Protein AF-A0A6G3X8A0-F1 (afdb_monomer_lite)

pLDDT: mean 92.93, std 5.61, range [65.38, 98.5]

Foldseek 3Di:
DDVVCLVVLVVVCCCCVDPPCNDDDNVPPRDDLDPRPVCPVAFDDPLQWACLDPQEIEGECEPGGHPVSVVSSVVRCVVVVVHDKYKYWDFDHDPCPHHPNSAWDDPDNPDIHGHPPRPDTDIDMD

Organism: NCBI:txid2706086

Sequence (126 aa):
RWPARQRETVHFEAIYRHHPLFTGPEAGAFHHWSEGQDDYPSTIEGGDVLVIGQGAVLIGMSERTTPQAVEMLARGLFDAGSARTIVALDMPKARAFMHLDTVMTMIDGDTFTQYAGLGMLRSYTI

Radius of gyration: 15.44 Å; chains: 1; bounding box: 36×28×46 Å

Secondary structure (DSSP, 8-state):
--HHHHHHHHHHHHHHHH-TTTSSTTS-SPPP---GGGGTT----GGGEEEEETTEEEEEE-SSS-HHHHHHHHHHHHHTTS-SEEEEEE--SSGGGSSSTTTEEEEETTEEEE-TT-----EEE-

Structure (mmCIF, N/CA/C/O backbone):
data_AF-A0A6G3X8A0-F1
#
_entry.id   AF-A0A6G3X8A0-F1
#
loop_
_atom_site.group_PDB
_atom_site.id
_atom_site.type_symbol
_atom_site.label_atom_id
_atom_site.label_alt_id
_atom_site.label_comp_id
_atom_site.label_asym_id
_atom_site.label_entity_id
_atom_site.label_seq_id
_atom_site.pdbx_PDB_ins_code
_atom_site.Cartn_x
_atom_site.Cartn_y
_atom_site.Cartn_z
_atom_site.occupancy
_atom_site.B_iso_or_equiv
_atom_site.auth_seq_id
_atom_site.auth_comp_id
_atom_site.auth_asym_id
_atom_site.auth_atom_id
_atom_site.pdbx_PDB_model_num
ATOM 1 N N . ARG A 1 1 ? 13.682 -2.698 -0.370 1.00 65.38 1 ARG A N 1
ATOM 2 C CA . ARG A 1 1 ? 14.634 -2.897 -1.498 1.00 65.38 1 ARG A CA 1
ATOM 3 C C . ARG A 1 1 ? 15.332 -1.611 -1.965 1.00 65.38 1 ARG A C 1
ATOM 5 O O . ARG A 1 1 ? 16.392 -1.726 -2.560 1.00 65.38 1 ARG A O 1
ATOM 12 N N . TRP A 1 2 ? 14.810 -0.409 -1.683 1.00 80.75 2 TRP A N 1
ATOM 13 C CA . TRP A 1 2 ? 15.390 0.860 -2.154 1.00 80.75 2 TRP A CA 1
ATOM 14 C C . TRP A 1 2 ? 15.840 1.735 -0.975 1.00 80.75 2 TRP A C 1
ATOM 16 O O . TRP A 1 2 ? 14.994 2.404 -0.381 1.00 80.75 2 TRP A O 1
ATOM 26 N N . PRO A 1 3 ? 17.143 1.752 -0.628 1.00 82.56 3 PRO A N 1
ATOM 27 C CA . PRO A 1 3 ? 17.630 2.413 0.588 1.00 82.56 3 PRO A CA 1
ATOM 28 C C . PRO A 1 3 ? 17.277 3.900 0.689 1.00 82.56 3 PRO A C 1
ATOM 30 O O . PRO A 1 3 ? 17.046 4.407 1.782 1.00 82.56 3 PRO A O 1
ATOM 33 N N . ALA A 1 4 ? 17.182 4.595 -0.449 1.00 87.00 4 ALA A N 1
ATOM 34 C CA . ALA A 1 4 ? 16.826 6.011 -0.480 1.00 87.00 4 ALA A CA 1
ATOM 35 C C . ALA A 1 4 ? 15.423 6.289 0.092 1.00 87.00 4 ALA A C 1
ATOM 37 O O . ALA A 1 4 ? 15.249 7.272 0.805 1.00 87.00 4 ALA A O 1
ATOM 38 N N . ARG A 1 5 ? 14.449 5.404 -0.172 1.00 87.38 5 ARG A N 1
ATOM 39 C CA . ARG A 1 5 ? 13.047 5.582 0.246 1.00 87.38 5 ARG A CA 1
ATOM 40 C C . ARG A 1 5 ? 12.741 5.029 1.633 1.00 87.38 5 ARG A C 1
ATOM 42 O O . ARG A 1 5 ? 11.774 5.445 2.250 1.00 87.38 5 ARG A O 1
ATOM 49 N N . GLN A 1 6 ? 13.571 4.124 2.157 1.00 84.25 6 GLN A N 1
ATOM 50 C CA . GLN A 1 6 ? 13.361 3.533 3.491 1.00 84.25 6 GLN A CA 1
ATOM 51 C C . GLN A 1 6 ? 13.292 4.591 4.602 1.00 84.25 6 GLN A C 1
ATOM 53 O O . GLN A 1 6 ? 12.596 4.410 5.593 1.00 84.25 6 GLN A O 1
ATOM 58 N N . ARG A 1 7 ? 13.965 5.732 4.412 1.00 88.88 7 ARG A N 1
ATOM 59 C CA . ARG A 1 7 ? 13.936 6.852 5.361 1.00 88.88 7 ARG A CA 1
ATOM 60 C C . ARG A 1 7 ? 12.593 7.586 5.395 1.00 88.88 7 ARG A C 1
ATOM 62 O O . ARG A 1 7 ? 12.289 8.197 6.411 1.00 88.88 7 ARG A O 1
ATOM 69 N N . GLU A 1 8 ? 11.785 7.504 4.334 1.00 91.75 8 GLU A N 1
ATOM 70 C CA . GLU A 1 8 ? 10.430 8.078 4.310 1.00 91.75 8 GLU A CA 1
ATOM 71 C C . GLU A 1 8 ? 9.558 7.423 5.394 1.00 91.75 8 GLU A C 1
ATOM 73 O O . GLU A 1 8 ? 8.870 8.119 6.137 1.00 91.75 8 GLU A O 1
ATOM 78 N N . THR A 1 9 ? 9.657 6.097 5.557 1.00 90.88 9 THR A N 1
ATOM 79 C CA . THR A 1 9 ? 8.912 5.335 6.572 1.00 90.88 9 THR A CA 1
ATOM 80 C C . THR A 1 9 ? 9.202 5.814 7.992 1.00 90.88 9 THR A C 1
ATOM 82 O O . THR A 1 9 ? 8.275 5.924 8.784 1.00 90.88 9 THR A O 1
ATOM 85 N N . VAL A 1 10 ? 10.447 6.192 8.301 1.00 91.00 10 VAL A N 1
ATOM 86 C CA . VAL A 1 10 ? 10.824 6.710 9.632 1.00 91.00 10 VAL A CA 1
ATOM 87 C C . VAL A 1 10 ? 10.048 7.986 9.976 1.00 91.00 10 VAL A C 1
ATOM 89 O O . VAL A 1 10 ? 9.656 8.192 11.123 1.00 91.00 10 VAL A O 1
ATOM 92 N N . HIS A 1 11 ? 9.783 8.844 8.985 1.00 92.75 11 HIS A N 1
ATOM 93 C CA . HIS A 1 11 ? 8.968 10.041 9.195 1.00 92.75 11 HIS A CA 1
ATOM 94 C C . HIS A 1 11 ? 7.505 9.688 9.485 1.00 92.75 11 HIS A C 1
ATOM 96 O O . HIS A 1 11 ? 6.915 10.258 10.402 1.00 92.75 11 HIS A O 1
ATOM 102 N N . PHE A 1 12 ? 6.934 8.727 8.754 1.00 91.56 12 PHE A N 1
ATOM 103 C CA . PHE A 1 12 ? 5.569 8.258 9.004 1.00 91.56 12 PHE A CA 1
ATOM 104 C C . PHE A 1 12 ? 5.432 7.564 10.362 1.00 91.56 12 PHE A C 1
ATOM 106 O O . PHE A 1 12 ? 4.484 7.849 11.086 1.00 91.56 12 PHE A O 1
ATOM 113 N N . GLU A 1 13 ? 6.397 6.730 10.754 1.00 91.88 13 GLU A N 1
ATOM 114 C CA . GLU A 1 13 ? 6.433 6.106 12.081 1.00 91.88 13 GLU A CA 1
ATOM 115 C C . GLU A 1 13 ? 6.429 7.159 13.191 1.00 91.88 13 GLU A C 1
ATOM 117 O O . GLU A 1 13 ? 5.640 7.053 14.126 1.00 91.88 13 GLU A O 1
ATOM 122 N N . ALA A 1 14 ? 7.257 8.202 13.077 1.00 93.19 14 ALA A N 1
ATOM 123 C CA . ALA A 1 14 ? 7.292 9.275 14.066 1.00 93.19 14 ALA A CA 1
ATOM 124 C C . ALA A 1 14 ? 5.940 10.000 14.178 1.00 93.19 14 ALA A C 1
ATOM 126 O O . ALA A 1 14 ? 5.478 10.277 15.285 1.00 93.19 14 ALA A O 1
ATOM 127 N N . ILE A 1 15 ? 5.286 10.278 13.045 1.00 93.19 15 ILE A N 1
ATOM 128 C CA . ILE A 1 15 ? 3.968 10.922 13.019 1.00 93.19 15 ILE A CA 1
ATOM 129 C C . ILE A 1 15 ? 2.918 10.012 13.661 1.00 93.19 15 ILE A C 1
ATOM 131 O O . ILE A 1 15 ? 2.242 10.432 14.599 1.00 93.19 15 ILE A O 1
ATOM 135 N N . TYR A 1 16 ? 2.790 8.769 13.197 1.00 92.12 16 TYR A N 1
ATOM 136 C CA . TYR A 1 16 ? 1.738 7.869 13.663 1.00 92.12 16 TYR A CA 1
ATOM 137 C C . TYR A 1 16 ? 1.936 7.410 15.113 1.00 92.12 16 TYR A C 1
ATOM 139 O O . TYR A 1 16 ? 0.955 7.144 15.795 1.00 92.12 16 TYR A O 1
ATOM 147 N N . ARG A 1 17 ? 3.178 7.351 15.617 1.00 90.56 17 ARG A N 1
ATOM 148 C CA . ARG A 1 17 ? 3.473 6.937 17.002 1.00 90.56 17 ARG A CA 1
ATOM 149 C C . ARG A 1 17 ? 3.391 8.060 18.033 1.00 90.56 17 ARG A C 1
ATOM 151 O O . ARG A 1 17 ? 3.340 7.758 19.224 1.00 90.56 17 ARG A O 1
ATOM 158 N N . HIS A 1 18 ? 3.423 9.330 17.624 1.00 91.75 18 HIS A N 1
ATOM 159 C CA . HIS A 1 18 ? 3.552 10.439 18.581 1.00 91.75 18 HIS A CA 1
ATOM 160 C C . HIS A 1 18 ? 2.594 11.607 18.361 1.00 91.75 18 HIS A C 1
ATOM 162 O O . HIS A 1 18 ? 2.404 12.406 19.277 1.00 91.75 18 HIS A O 1
ATOM 168 N N . HIS A 1 19 ? 2.002 11.760 17.176 1.00 93.88 19 HIS A N 1
ATOM 169 C CA . HIS A 1 19 ? 1.121 12.892 16.927 1.00 93.88 19 HIS A CA 1
ATOM 170 C C . HIS A 1 19 ? -0.275 12.646 17.542 1.00 93.88 19 HIS A C 1
ATOM 172 O O . HIS A 1 19 ? -0.846 11.574 17.325 1.00 93.88 19 HIS A O 1
ATOM 178 N N . PRO A 1 20 ? -0.886 13.620 18.250 1.00 91.81 20 PRO A N 1
ATOM 179 C CA . PRO A 1 20 ? -2.186 13.435 18.916 1.00 91.81 20 PRO A CA 1
ATOM 180 C C . PRO A 1 20 ? -3.358 13.079 17.989 1.00 91.81 20 PRO A C 1
ATOM 182 O O . PRO A 1 20 ? -4.334 12.486 18.421 1.00 91.81 20 PRO A O 1
ATOM 185 N N . LEU A 1 21 ? -3.259 13.398 16.694 1.00 91.88 21 LEU A N 1
ATOM 186 C CA . LEU A 1 21 ? -4.260 12.961 15.702 1.00 91.88 21 LEU A CA 1
ATOM 187 C C . LEU A 1 21 ? -4.315 11.438 15.520 1.00 91.88 21 LEU A C 1
ATOM 189 O O . LEU A 1 21 ? -5.332 10.924 15.073 1.00 91.88 21 LEU A O 1
ATOM 193 N N . PHE A 1 22 ? -3.225 10.734 15.827 1.00 92.56 22 PHE A N 1
ATOM 194 C CA . PHE A 1 22 ? -3.105 9.282 15.659 1.00 92.56 22 PHE A CA 1
ATOM 195 C C . PHE A 1 22 ? -2.928 8.558 16.994 1.00 92.56 22 PHE A C 1
ATOM 197 O O . PHE A 1 22 ? -2.993 7.335 17.050 1.00 92.56 22 PHE A O 1
ATOM 204 N N . THR A 1 23 ? -2.715 9.308 18.078 1.00 88.81 23 THR A N 1
ATOM 205 C CA . THR A 1 23 ? -2.431 8.765 19.404 1.00 88.81 23 THR A CA 1
ATOM 206 C C . THR A 1 23 ? -3.321 9.395 20.465 1.00 88.81 23 THR A C 1
ATOM 208 O O . THR A 1 23 ? -3.529 10.604 20.498 1.00 88.81 23 THR A O 1
ATOM 211 N N . GLY A 1 24 ? -3.813 8.566 21.383 1.00 83.00 24 GLY A N 1
ATOM 212 C CA . GLY A 1 24 ? -4.610 9.017 22.517 1.00 83.00 24 GLY A CA 1
ATOM 213 C C . GLY A 1 24 ? -6.125 8.968 22.285 1.00 83.00 24 GLY A C 1
ATOM 214 O O . GLY A 1 24 ? -6.589 8.454 21.269 1.00 83.00 24 GLY A O 1
ATOM 215 N N . PRO A 1 25 ? -6.913 9.467 23.253 1.00 82.88 25 PRO A N 1
ATOM 216 C CA . PRO A 1 25 ? -8.360 9.247 23.298 1.00 82.88 25 PRO A CA 1
ATOM 217 C C . PRO A 1 25 ? -9.134 9.830 22.109 1.00 82.88 25 PRO A C 1
ATOM 219 O O . PR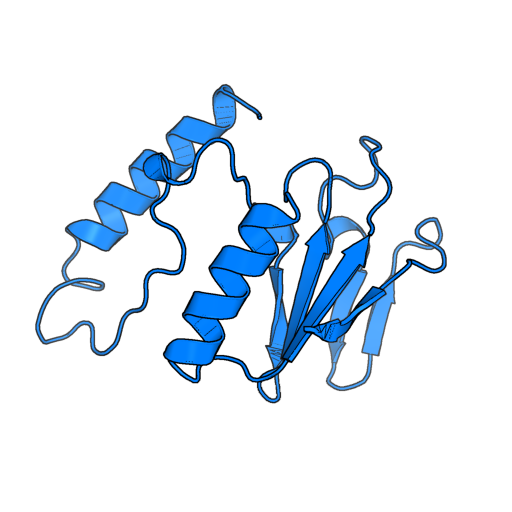O A 1 25 ? -10.194 9.318 21.763 1.00 82.88 25 PRO A O 1
ATOM 222 N N . GLU A 1 26 ? -8.613 10.892 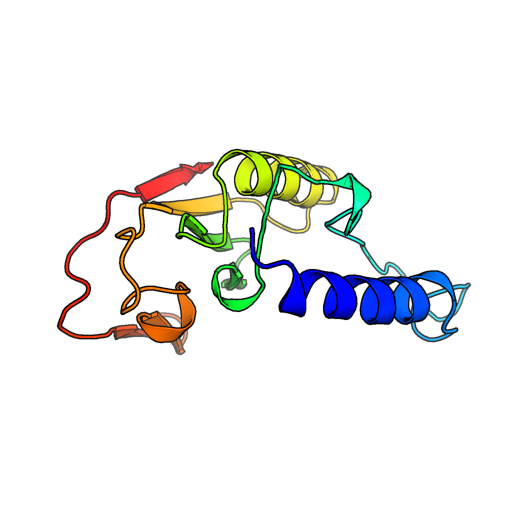21.489 1.00 83.12 26 GLU A N 1
ATOM 223 C CA . GLU A 1 26 ? -9.278 11.598 20.385 1.00 83.12 26 GLU A CA 1
ATOM 224 C C . GLU A 1 26 ? -8.996 10.985 19.005 1.00 83.12 26 GLU A C 1
ATOM 226 O O . GLU A 1 26 ? -9.739 11.245 18.062 1.00 83.12 26 GLU A O 1
ATOM 231 N N . ALA A 1 27 ? -7.971 10.135 18.880 1.00 82.94 27 ALA A N 1
ATOM 232 C CA . ALA A 1 27 ? -7.591 9.508 17.612 1.00 82.94 27 ALA A CA 1
ATOM 233 C C . ALA A 1 27 ? -8.563 8.401 17.154 1.00 82.94 27 ALA A C 1
ATOM 235 O O . ALA A 1 27 ? -8.496 7.938 16.015 1.00 82.94 27 ALA A O 1
ATOM 236 N N . GLY A 1 28 ? -9.473 7.965 18.032 1.00 84.75 28 GLY A N 1
ATOM 237 C CA . GLY A 1 28 ? -10.356 6.831 17.768 1.00 84.75 28 GLY A CA 1
ATOM 238 C C . GLY A 1 28 ? -9.583 5.527 17.523 1.00 84.75 28 GLY A C 1
ATOM 239 O O . GLY A 1 28 ? -8.468 5.341 18.010 1.00 84.75 28 GLY A O 1
ATOM 240 N N . ALA A 1 29 ? -10.191 4.602 16.776 1.00 83.44 29 ALA A N 1
ATOM 241 C CA . ALA A 1 29 ? -9.540 3.363 16.356 1.00 83.44 29 ALA A CA 1
ATOM 242 C C . ALA A 1 29 ? -8.648 3.625 15.131 1.00 83.44 29 ALA A C 1
ATOM 244 O O . ALA A 1 29 ? -9.074 3.454 13.988 1.00 83.44 29 ALA A O 1
ATOM 245 N N . PHE A 1 30 ? -7.415 4.073 15.370 1.00 88.69 30 PHE A N 1
ATOM 246 C CA . PHE A 1 30 ? -6.403 4.176 14.324 1.00 88.69 30 PHE A CA 1
ATOM 247 C C . PHE A 1 30 ? -5.590 2.878 14.251 1.00 88.69 30 PHE A C 1
ATOM 249 O O . PHE A 1 30 ? -4.922 2.491 15.209 1.00 88.69 30 PHE A O 1
ATOM 256 N N . HIS A 1 31 ? -5.667 2.185 13.114 1.00 89.44 31 HIS A N 1
ATOM 257 C CA . HIS A 1 31 ? -4.957 0.928 12.897 1.00 89.44 31 HIS A CA 1
ATOM 258 C C . HIS A 1 31 ? -3.643 1.147 12.153 1.00 89.44 31 HIS A C 1
ATOM 260 O O . HIS A 1 31 ? -3.585 1.858 11.149 1.00 89.44 31 HIS A O 1
ATOM 266 N N . HIS A 1 32 ? -2.609 0.452 12.615 1.00 90.56 32 HIS A N 1
ATOM 267 C CA . HIS A 1 32 ? -1.327 0.348 11.938 1.00 90.56 32 HIS A CA 1
ATOM 268 C C . HIS A 1 32 ? -1.267 -1.015 11.252 1.00 90.56 32 HIS A C 1
ATOM 270 O O . HIS A 1 32 ? -1.486 -2.041 11.889 1.00 90.56 32 HIS A O 1
ATOM 276 N N . TRP A 1 33 ? -0.998 -1.020 9.947 1.00 91.88 33 TRP A N 1
ATOM 277 C CA . TRP A 1 33 ? -0.984 -2.242 9.132 1.00 91.88 33 TRP A CA 1
ATOM 278 C C . TRP A 1 33 ? 0.422 -2.697 8.727 1.00 91.88 33 TRP A C 1
ATOM 280 O O . TRP A 1 33 ? 0.573 -3.634 7.948 1.00 91.88 33 TRP A O 1
ATOM 290 N N . SER A 1 34 ? 1.442 -1.996 9.214 1.00 88.19 34 SER A N 1
ATOM 291 C CA . SER A 1 34 ? 2.851 -2.307 9.011 1.00 88.19 34 SER A CA 1
ATOM 292 C C . SER A 1 34 ? 3.631 -1.830 10.229 1.00 88.19 34 SER A C 1
ATOM 294 O O . SER A 1 34 ? 3.367 -0.741 10.746 1.00 88.19 34 SER A O 1
ATOM 296 N N . GLU A 1 35 ? 4.617 -2.623 10.634 1.00 87.62 35 GLU A N 1
ATOM 297 C CA . GLU A 1 35 ? 5.599 -2.275 11.665 1.00 87.62 35 GLU A CA 1
ATOM 298 C C . GLU A 1 35 ? 6.779 -1.479 11.076 1.00 87.62 35 GLU A C 1
ATOM 300 O O . GLU A 1 35 ? 7.805 -1.259 11.721 1.00 87.62 35 GLU A O 1
ATOM 305 N N . GLY A 1 36 ? 6.635 -1.015 9.830 1.00 86.69 36 GLY A N 1
ATOM 306 C CA . GLY A 1 36 ? 7.566 -0.120 9.169 1.00 86.69 36 GLY A CA 1
ATOM 307 C C . GLY A 1 36 ? 8.913 -0.783 8.902 1.00 86.69 36 GLY A C 1
ATOM 308 O O . GLY A 1 36 ? 8.992 -1.722 8.109 1.00 86.69 36 GLY A O 1
ATOM 309 N N . GLN A 1 37 ? 9.998 -0.272 9.490 1.00 85.94 37 GLN A N 1
ATOM 310 C CA . GLN A 1 37 ? 11.330 -0.860 9.274 1.00 85.94 37 GLN A CA 1
ATOM 311 C C . GLN A 1 37 ? 11.465 -2.288 9.822 1.00 85.94 37 GLN A C 1
ATOM 313 O O . GLN A 1 37 ? 12.252 -3.062 9.270 1.00 85.94 37 GLN A O 1
ATOM 318 N N . ASP A 1 38 ? 10.690 -2.646 10.847 1.00 89.00 38 ASP A N 1
ATOM 319 C CA . ASP A 1 38 ? 10.786 -3.952 11.508 1.00 89.00 38 ASP A CA 1
ATOM 320 C C . ASP A 1 38 ? 10.218 -5.098 10.648 1.00 89.00 38 ASP A C 1
ATOM 322 O O . ASP A 1 38 ? 10.590 -6.256 10.839 1.00 89.00 38 ASP A O 1
ATOM 326 N N . ASP A 1 39 ? 9.401 -4.787 9.634 1.00 89.19 39 ASP A N 1
ATOM 327 C CA . ASP A 1 39 ? 8.863 -5.774 8.686 1.00 89.19 39 ASP A CA 1
ATOM 328 C C . ASP A 1 39 ? 9.917 -6.280 7.678 1.00 89.19 39 ASP A C 1
ATOM 330 O O . ASP A 1 39 ? 9.710 -7.291 6.997 1.00 89.19 39 ASP A O 1
ATOM 334 N N . TYR A 1 40 ? 11.067 -5.606 7.542 1.00 86.81 40 TYR A N 1
ATOM 335 C CA . TYR A 1 40 ? 12.097 -5.995 6.576 1.00 86.81 40 TYR A CA 1
ATOM 336 C C . TYR A 1 40 ? 12.623 -7.423 6.857 1.00 86.81 40 TYR A C 1
ATOM 338 O O . TYR A 1 40 ? 12.980 -7.731 7.992 1.00 86.81 40 TYR A O 1
ATOM 346 N N . PRO A 1 41 ? 12.757 -8.314 5.847 1.00 90.31 41 PRO A N 1
ATOM 347 C CA . PRO A 1 41 ? 12.827 -8.054 4.404 1.00 90.31 41 PRO A CA 1
ATOM 348 C C . PRO A 1 41 ? 11.492 -8.078 3.649 1.00 90.31 41 PRO A C 1
ATOM 350 O O . PRO A 1 41 ? 11.508 -7.974 2.419 1.00 90.31 41 PRO A O 1
ATOM 353 N N . SER A 1 42 ? 10.364 -8.206 4.348 1.00 93.12 42 SER A N 1
ATOM 354 C CA . SER A 1 42 ? 9.036 -8.019 3.768 1.00 93.12 42 SER A CA 1
ATOM 355 C C . SER A 1 42 ? 8.892 -6.564 3.324 1.00 93.12 42 SER A C 1
ATOM 357 O O . SER A 1 42 ? 9.260 -5.645 4.056 1.00 93.12 42 SER A O 1
ATOM 359 N N . THR A 1 43 ? 8.437 -6.322 2.097 1.00 93.44 43 THR A N 1
ATOM 360 C CA . THR A 1 43 ? 8.236 -4.952 1.606 1.00 93.44 43 THR A CA 1
ATOM 361 C C . THR A 1 43 ? 6.862 -4.789 0.997 1.00 93.44 43 THR A C 1
ATOM 363 O O . THR A 1 43 ? 6.376 -5.684 0.310 1.00 93.44 43 THR A O 1
ATOM 366 N N . ILE A 1 44 ? 6.266 -3.625 1.230 1.00 94.44 44 ILE A N 1
ATOM 367 C CA . ILE A 1 44 ? 5.014 -3.170 0.636 1.00 94.44 44 ILE A CA 1
ATOM 368 C C . ILE A 1 44 ? 5.130 -1.669 0.376 1.00 94.44 44 ILE A C 1
ATOM 370 O O . ILE A 1 44 ? 5.745 -0.944 1.159 1.00 94.44 44 ILE A O 1
ATOM 374 N N . GLU A 1 45 ? 4.589 -1.199 -0.741 1.00 94.69 45 GLU A N 1
ATOM 375 C CA . GLU A 1 45 ? 4.489 0.230 -1.040 1.00 94.69 45 GLU A CA 1
ATOM 376 C C . GLU A 1 45 ? 3.028 0.587 -1.342 1.00 94.69 45 GLU A C 1
ATOM 378 O O . GLU A 1 45 ? 2.299 -0.201 -1.938 1.00 94.69 45 GLU A O 1
ATOM 383 N N . GLY A 1 46 ? 2.596 1.784 -0.932 1.00 94.81 46 GLY A N 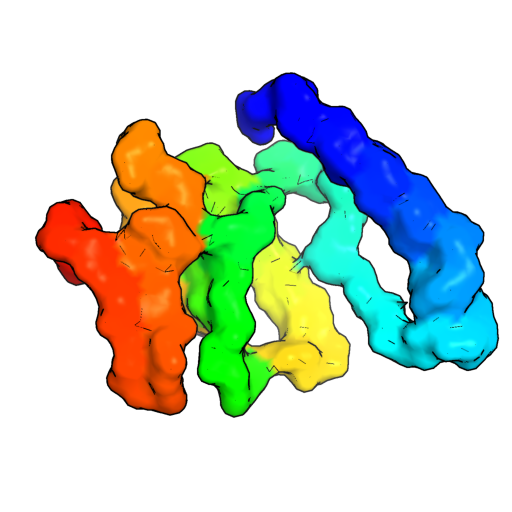1
ATOM 384 C CA . GLY A 1 46 ? 1.183 2.182 -0.991 1.00 94.81 46 GLY A CA 1
ATOM 385 C C . GLY A 1 46 ? 0.566 2.153 -2.393 1.00 94.81 46 GLY A C 1
ATOM 386 O O . GLY A 1 46 ? -0.605 1.817 -2.515 1.00 94.81 46 GLY A O 1
ATOM 387 N N . GLY A 1 47 ? 1.350 2.414 -3.446 1.00 96.62 47 GLY A N 1
ATOM 388 C CA . GLY A 1 47 ? 0.863 2.361 -4.832 1.00 96.62 47 GLY A CA 1
ATOM 389 C C . GLY A 1 47 ? 0.429 0.964 -5.295 1.00 96.62 47 GLY A C 1
ATOM 390 O O . GLY A 1 47 ? -0.271 0.824 -6.293 1.00 96.62 47 GLY A O 1
ATOM 391 N N . ASP A 1 48 ? 0.808 -0.093 -4.573 1.00 97.88 48 ASP A N 1
ATOM 392 C CA . ASP A 1 48 ? 0.318 -1.443 -4.846 1.00 97.88 48 ASP A CA 1
ATOM 393 C C . ASP A 1 48 ? -0.995 -1.773 -4.128 1.00 97.88 48 ASP A C 1
ATOM 395 O O . ASP A 1 48 ? -1.580 -2.804 -4.439 1.00 97.88 48 ASP A O 1
ATOM 399 N N . VAL A 1 49 ? -1.467 -0.953 -3.186 1.00 98.06 49 VAL A N 1
ATOM 400 C CA . VAL A 1 49 ? -2.624 -1.263 -2.333 1.00 98.06 49 VAL A CA 1
ATOM 401 C C . VAL A 1 49 ? -3.818 -0.401 -2.732 1.00 98.06 49 VAL A C 1
ATOM 403 O O . VAL A 1 49 ? -3.871 0.789 -2.432 1.00 98.06 49 VAL A O 1
ATOM 406 N N . LEU A 1 50 ? -4.812 -1.009 -3.379 1.00 98.19 50 LEU A N 1
ATOM 407 C CA . LEU A 1 50 ? -6.032 -0.333 -3.821 1.00 98.19 50 LEU A CA 1
ATOM 408 C C . LEU A 1 50 ? -7.232 -0.839 -3.014 1.00 98.19 50 LEU A C 1
ATOM 410 O O . LEU A 1 50 ? -7.668 -1.982 -3.164 1.00 98.19 50 LEU A O 1
ATOM 414 N N . VAL A 1 51 ? -7.805 0.026 -2.175 1.00 97.44 51 VAL A N 1
ATOM 415 C CA . VAL A 1 51 ? -9.046 -0.265 -1.443 1.00 97.44 51 VAL A CA 1
ATOM 416 C C . VAL A 1 51 ? -10.231 -0.052 -2.384 1.00 97.44 51 VAL A C 1
ATOM 418 O O . VAL A 1 51 ? -10.665 1.075 -2.602 1.00 97.44 51 VAL A O 1
ATOM 421 N N . ILE A 1 52 ? -10.756 -1.142 -2.944 1.00 96.81 52 ILE A N 1
ATOM 422 C CA . ILE A 1 52 ? -11.821 -1.111 -3.964 1.00 96.81 52 ILE A CA 1
ATOM 423 C C . ILE A 1 52 ? -13.241 -1.124 -3.372 1.00 96.81 52 ILE A C 1
ATOM 425 O O . ILE A 1 52 ? -14.234 -1.170 -4.095 1.00 96.81 52 ILE A O 1
ATOM 429 N N . GLY A 1 53 ? -13.352 -1.061 -2.044 1.00 96.19 53 GLY A N 1
ATOM 430 C CA . GLY A 1 53 ? -14.626 -1.003 -1.335 1.00 96.19 53 GLY A CA 1
ATOM 431 C C . GLY A 1 53 ? -15.258 -2.376 -1.105 1.00 96.19 53 GLY A C 1
ATOM 432 O O . GLY A 1 53 ? -14.679 -3.418 -1.394 1.00 96.19 53 GLY A O 1
ATOM 433 N N . GLN A 1 54 ? -16.442 -2.379 -0.486 1.00 95.56 54 GLN A N 1
ATOM 434 C CA . GLN A 1 54 ? -17.181 -3.595 -0.107 1.00 95.56 54 GLN A CA 1
ATOM 435 C C . GLN A 1 54 ? -16.350 -4.613 0.703 1.00 95.56 54 GLN A C 1
ATOM 437 O O . GLN A 1 54 ? -16.620 -5.810 0.675 1.00 95.56 54 GLN A O 1
ATOM 442 N N . GLY A 1 55 ? -15.352 -4.157 1.465 1.00 97.25 55 GLY A N 1
ATOM 443 C CA . GLY A 1 55 ? -14.446 -5.030 2.218 1.00 97.25 55 GLY A CA 1
ATOM 444 C C . GLY A 1 55 ? -13.445 -5.802 1.350 1.00 97.25 55 GLY A C 1
ATOM 445 O O . GLY A 1 55 ? -12.892 -6.789 1.828 1.00 97.25 55 GLY A O 1
ATOM 446 N N . ALA A 1 56 ? -13.222 -5.386 0.102 1.00 97.94 56 ALA A N 1
ATOM 447 C CA . ALA A 1 56 ? -12.226 -5.957 -0.792 1.00 97.94 56 ALA A CA 1
ATOM 448 C C . ALA A 1 56 ? -11.049 -4.995 -1.022 1.00 97.94 56 ALA A C 1
ATOM 450 O O . ALA A 1 56 ? -11.213 -3.772 -1.086 1.00 97.94 56 ALA A O 1
ATOM 451 N N . VAL A 1 57 ? -9.854 -5.568 -1.171 1.00 98.44 57 VAL A N 1
ATOM 452 C CA . VAL A 1 57 ? -8.613 -4.840 -1.469 1.00 98.44 57 VAL A CA 1
ATOM 453 C C . VAL A 1 57 ? -7.884 -5.544 -2.616 1.00 98.44 57 VAL A C 1
ATOM 455 O O . VAL A 1 57 ? -7.723 -6.765 -2.598 1.00 98.44 57 VAL A O 1
ATOM 458 N N . LEU A 1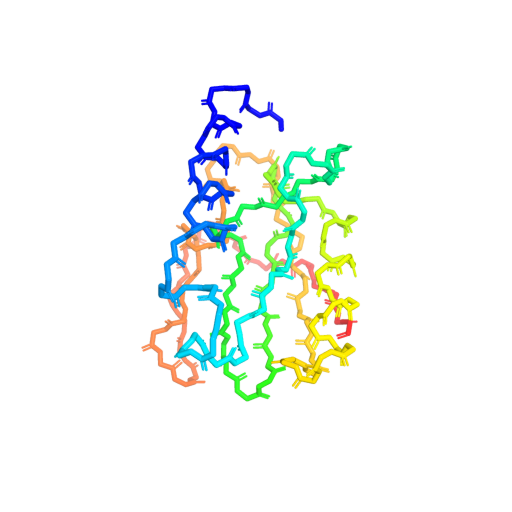 58 ? -7.438 -4.785 -3.618 1.00 98.25 58 LEU A N 1
ATOM 459 C CA . LEU A 1 58 ? -6.507 -5.274 -4.636 1.00 98.25 58 LEU A CA 1
ATOM 460 C C . LEU A 1 58 ? -5.082 -4.980 -4.188 1.00 98.25 58 LEU A C 1
ATOM 462 O O . LEU A 1 58 ? -4.801 -3.870 -3.733 1.00 98.25 58 LEU A O 1
ATOM 466 N N . ILE A 1 59 ? -4.188 -5.957 -4.337 1.00 98.50 59 ILE A N 1
ATOM 467 C CA . ILE A 1 59 ? -2.779 -5.773 -3.989 1.00 98.50 59 ILE A CA 1
ATOM 468 C C . ILE A 1 59 ? -1.876 -6.219 -5.137 1.00 98.50 59 ILE A C 1
ATOM 470 O O . ILE A 1 59 ? -1.861 -7.389 -5.511 1.00 98.50 59 ILE A O 1
ATOM 474 N N . GLY A 1 60 ? -1.087 -5.300 -5.687 1.00 98.00 60 GLY A N 1
ATOM 475 C CA . GLY A 1 60 ? -0.044 -5.614 -6.656 1.00 98.00 60 GLY A CA 1
ATOM 476 C C . GLY A 1 60 ? 1.150 -6.283 -5.983 1.00 98.00 60 GLY A C 1
ATOM 477 O O . GLY A 1 60 ? 1.848 -5.673 -5.183 1.00 98.00 60 GLY A O 1
ATOM 478 N N . MET A 1 61 ? 1.453 -7.530 -6.330 1.00 97.31 61 MET A N 1
ATOM 479 C CA . MET A 1 61 ? 2.743 -8.137 -6.008 1.00 97.31 61 MET A CA 1
ATOM 480 C C . MET A 1 61 ? 3.751 -7.679 -7.059 1.00 97.31 61 MET A C 1
ATOM 482 O O . MET A 1 61 ? 3.880 -8.302 -8.112 1.00 97.31 61 MET A O 1
ATOM 486 N N . SER A 1 62 ? 4.464 -6.585 -6.791 1.00 94.19 62 SER A N 1
ATOM 487 C CA . SER A 1 62 ? 5.377 -5.889 -7.717 1.00 94.19 62 SER A CA 1
ATOM 488 C C . SER A 1 62 ? 6.863 -6.131 -7.401 1.00 94.19 62 SER A C 1
ATOM 490 O O . SER A 1 62 ? 7.219 -7.059 -6.672 1.00 94.19 62 SER A O 1
ATOM 492 N N . GLU A 1 63 ? 7.775 -5.347 -7.986 1.00 91.12 63 GLU A N 1
ATOM 493 C CA . GLU A 1 63 ? 9.176 -5.291 -7.527 1.00 91.12 63 GLU A CA 1
ATOM 494 C C . GLU A 1 63 ? 9.319 -4.633 -6.142 1.00 91.12 63 GLU A C 1
ATOM 496 O O . GLU A 1 63 ? 10.374 -4.738 -5.505 1.00 91.12 63 GLU A O 1
ATOM 501 N N . ARG A 1 64 ? 8.276 -3.922 -5.700 1.00 91.38 64 ARG A N 1
ATOM 502 C CA . ARG A 1 64 ? 8.211 -3.153 -4.454 1.00 91.38 64 ARG A CA 1
ATOM 503 C C . ARG A 1 64 ? 7.408 -3.859 -3.367 1.00 91.38 64 ARG A C 1
ATOM 505 O O . ARG A 1 64 ? 7.757 -3.720 -2.196 1.00 91.38 64 ARG A O 1
ATOM 512 N N . THR A 1 65 ? 6.426 -4.669 -3.753 1.00 95.31 65 THR A N 1
ATOM 513 C CA . THR A 1 65 ? 5.549 -5.393 -2.827 1.00 95.31 65 THR A CA 1
ATOM 514 C C . THR A 1 65 ? 5.748 -6.904 -2.924 1.00 95.31 65 THR A C 1
ATOM 516 O O . THR A 1 65 ? 5.549 -7.518 -3.974 1.00 95.31 65 THR A O 1
ATOM 519 N N . THR A 1 66 ? 6.181 -7.511 -1.821 1.00 95.75 66 THR A N 1
ATOM 520 C CA . THR A 1 66 ? 6.479 -8.946 -1.706 1.00 95.75 66 THR A CA 1
ATOM 521 C C . THR A 1 66 ? 5.252 -9.755 -1.278 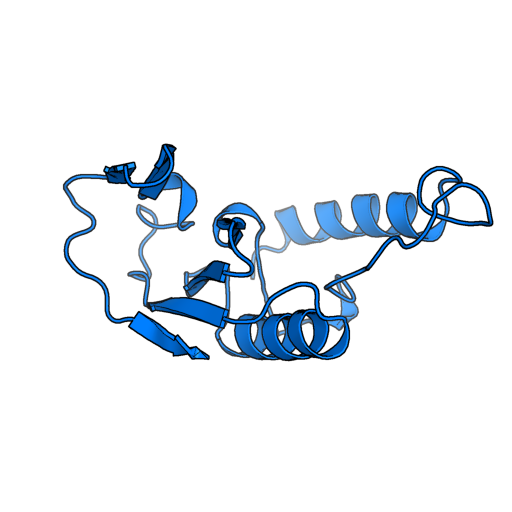1.00 95.75 66 THR A C 1
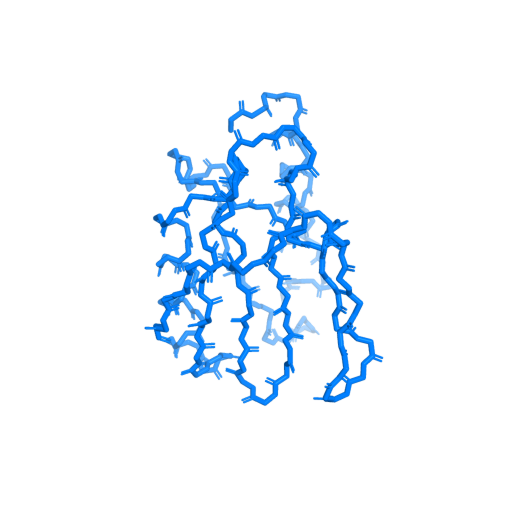ATOM 523 O O . THR A 1 66 ? 4.478 -9.247 -0.469 1.00 95.75 66 THR A O 1
ATOM 526 N N . PRO A 1 67 ? 5.105 -11.026 -1.707 1.00 96.31 67 PRO A N 1
ATOM 527 C CA . PRO A 1 67 ? 4.001 -11.890 -1.272 1.00 96.31 67 PRO A CA 1
ATOM 528 C C . PRO A 1 67 ? 3.878 -12.030 0.254 1.00 96.31 67 PRO A C 1
ATOM 530 O O . PRO A 1 67 ? 2.775 -12.033 0.785 1.00 96.31 67 PRO A O 1
ATOM 533 N N . GLN A 1 68 ? 5.005 -12.068 0.972 1.00 96.06 68 GLN A N 1
ATOM 534 C CA . GLN A 1 68 ? 5.035 -12.134 2.437 1.00 96.06 68 GLN A CA 1
ATOM 535 C C . GLN A 1 68 ? 4.331 -10.928 3.071 1.00 96.06 68 GLN A C 1
ATOM 537 O O . GLN A 1 68 ? 3.555 -11.090 4.007 1.00 96.06 68 GLN A O 1
ATOM 542 N N . ALA A 1 69 ? 4.554 -9.729 2.527 1.00 96.19 69 ALA A N 1
ATOM 543 C CA . ALA A 1 69 ? 3.908 -8.513 3.014 1.00 96.19 69 ALA A CA 1
ATOM 544 C C . ALA A 1 69 ? 2.402 -8.532 2.747 1.00 96.19 69 ALA A C 1
ATOM 546 O O . ALA A 1 69 ? 1.630 -8.067 3.579 1.00 96.19 69 ALA A O 1
ATOM 547 N N . VAL A 1 70 ? 1.984 -9.113 1.616 1.00 97.81 70 VAL A N 1
ATOM 548 C CA . VAL A 1 70 ? 0.563 -9.305 1.300 1.00 97.81 70 VAL A CA 1
ATOM 549 C C . VAL A 1 70 ? -0.099 -10.214 2.332 1.00 97.81 70 VAL A C 1
ATOM 551 O O . VAL A 1 70 ? -1.158 -9.868 2.842 1.00 97.81 70 VAL A O 1
ATOM 554 N N . GLU A 1 71 ? 0.524 -11.339 2.690 1.00 96.88 71 GLU A N 1
ATOM 555 C CA . GLU A 1 71 ? -0.018 -12.243 3.714 1.00 96.88 71 GLU A CA 1
ATOM 556 C C . GLU A 1 71 ? -0.063 -11.603 5.107 1.00 96.88 71 GLU A C 1
ATOM 558 O O . GLU A 1 71 ? -1.044 -11.777 5.830 1.00 96.88 71 GLU A O 1
ATOM 563 N N . MET A 1 72 ? 0.978 -10.858 5.491 1.00 96.38 72 MET A N 1
ATOM 564 C CA . MET A 1 72 ? 1.012 -10.138 6.770 1.00 96.38 72 MET A CA 1
ATOM 565 C C . MET A 1 72 ? -0.103 -9.089 6.844 1.00 96.38 72 MET A C 1
ATOM 567 O O . MET A 1 72 ? -0.853 -9.061 7.821 1.00 96.38 72 MET A O 1
ATOM 571 N N . LEU A 1 73 ? -0.264 -8.292 5.782 1.00 97.31 73 LEU A N 1
ATOM 572 C CA . LEU A 1 73 ? -1.337 -7.307 5.675 1.00 97.31 73 LEU A CA 1
ATOM 573 C C . LEU A 1 73 ? -2.716 -7.980 5.691 1.00 97.31 73 LEU A C 1
ATOM 575 O O . LEU A 1 73 ? -3.614 -7.508 6.383 1.00 97.31 73 LEU A O 1
ATOM 579 N N . ALA A 1 74 ? -2.879 -9.097 4.977 1.00 97.62 74 ALA A N 1
ATOM 580 C CA . ALA A 1 74 ? -4.128 -9.852 4.945 1.00 97.62 74 ALA A CA 1
ATOM 581 C C . ALA A 1 74 ? -4.558 -10.305 6.339 1.00 97.62 74 ALA A C 1
ATOM 583 O O . ALA A 1 74 ? -5.689 -10.043 6.740 1.00 97.62 74 ALA A O 1
ATOM 584 N N . ARG A 1 75 ? -3.641 -10.912 7.102 1.00 96.44 75 ARG A N 1
ATOM 585 C CA . ARG A 1 75 ? -3.911 -11.339 8.483 1.00 96.44 75 ARG A CA 1
ATOM 586 C C . ARG A 1 75 ? -4.365 -10.165 9.344 1.00 96.44 75 ARG A C 1
ATOM 588 O O . ARG A 1 75 ? -5.435 -10.240 9.933 1.00 96.44 75 ARG A O 1
ATOM 595 N N . GLY A 1 76 ? -3.613 -9.061 9.339 1.00 96.06 76 GLY A N 1
ATOM 596 C CA . GLY A 1 76 ? -3.963 -7.876 10.125 1.00 96.06 76 GLY A CA 1
ATOM 597 C C . GLY A 1 76 ? -5.333 -7.298 9.758 1.00 96.06 76 GLY A C 1
ATOM 598 O O . GLY A 1 76 ? -6.154 -7.036 10.637 1.00 96.06 76 GLY A O 1
ATOM 599 N N . LEU A 1 77 ? -5.613 -7.143 8.459 1.00 97.38 77 LEU A N 1
ATOM 600 C CA . LEU A 1 77 ? -6.891 -6.606 7.988 1.00 97.38 77 LEU A CA 1
ATOM 601 C C . LEU A 1 77 ? -8.074 -7.519 8.323 1.00 97.38 77 LEU A C 1
ATOM 603 O O . LEU A 1 77 ? -9.148 -7.012 8.648 1.00 97.38 77 LEU A O 1
ATOM 607 N N . PHE A 1 78 ? -7.898 -8.837 8.231 1.00 97.75 78 PHE A N 1
ATOM 608 C CA . PHE A 1 78 ? -8.956 -9.805 8.516 1.00 97.75 78 PHE A CA 1
ATOM 609 C C . PHE A 1 78 ? -9.221 -9.923 10.018 1.00 97.75 78 PHE A C 1
ATOM 611 O O . PHE A 1 78 ? -10.382 -9.884 10.422 1.00 97.75 78 PHE A O 1
ATOM 618 N N . ASP A 1 79 ? -8.172 -9.969 10.842 1.00 97.00 79 ASP A N 1
ATOM 619 C CA . ASP A 1 79 ? -8.287 -10.024 12.304 1.00 97.00 79 ASP A CA 1
ATOM 620 C C . ASP A 1 79 ? -9.000 -8.782 12.863 1.00 97.00 79 ASP A C 1
ATOM 622 O O . ASP A 1 79 ? -9.793 -8.876 13.800 1.00 97.00 79 ASP A O 1
ATOM 626 N N . ALA A 1 80 ? -8.768 -7.615 12.255 1.00 96.06 80 ALA A N 1
ATOM 627 C CA . ALA A 1 80 ? -9.449 -6.372 12.609 1.00 96.06 80 ALA A CA 1
ATOM 628 C C . ALA A 1 80 ? -10.849 -6.217 11.979 1.00 96.06 80 ALA A C 1
ATOM 630 O O . ALA A 1 80 ? -11.565 -5.272 12.307 1.00 96.06 80 ALA A O 1
ATOM 631 N N . GLY A 1 81 ? -11.245 -7.097 11.052 1.00 96.06 81 GLY A N 1
ATOM 632 C CA . GLY A 1 81 ? -12.491 -6.970 10.289 1.00 96.06 81 GLY A CA 1
ATOM 633 C C . GLY A 1 81 ? -12.508 -5.813 9.276 1.00 96.06 81 GLY A C 1
ATOM 634 O O . GLY A 1 81 ? -13.571 -5.470 8.756 1.00 96.06 81 GLY A O 1
ATOM 635 N N . SER A 1 82 ? -11.350 -5.220 8.974 1.00 96.12 82 SER A N 1
ATOM 636 C CA . SER A 1 82 ? -11.189 -4.099 8.034 1.00 96.12 82 SER A CA 1
ATOM 637 C C . SER A 1 82 ? -11.317 -4.521 6.567 1.00 96.12 82 SER A C 1
ATOM 639 O O . SER A 1 82 ? -11.675 -3.708 5.714 1.00 96.12 82 SER A O 1
ATOM 641 N N . ALA A 1 83 ? -11.045 -5.790 6.260 1.00 98.00 83 ALA A N 1
ATOM 642 C CA . ALA A 1 83 ? -11.293 -6.397 4.956 1.00 98.00 83 ALA A CA 1
ATOM 643 C C . ALA A 1 83 ? -11.802 -7.835 5.122 1.00 98.00 83 ALA A C 1
ATOM 645 O O . ALA A 1 83 ? -11.649 -8.453 6.171 1.00 98.00 83 ALA A O 1
ATOM 646 N N . ARG A 1 84 ? -12.423 -8.363 4.069 1.00 98.38 84 ARG A N 1
ATOM 647 C CA . ARG A 1 84 ? -12.943 -9.738 3.983 1.00 98.38 84 ARG A CA 1
ATOM 648 C C . ARG A 1 84 ? -12.343 -10.518 2.821 1.00 98.38 84 ARG A C 1
ATOM 650 O O . ARG A 1 84 ? -12.537 -11.725 2.734 1.00 98.38 84 ARG A O 1
ATOM 657 N N . THR A 1 85 ? -11.706 -9.822 1.883 1.00 98.38 85 THR A N 1
ATOM 658 C CA . THR A 1 85 ? -11.129 -10.429 0.687 1.00 98.38 85 THR A CA 1
ATOM 659 C C . THR A 1 85 ? -9.965 -9.592 0.197 1.00 98.38 85 THR A C 1
ATOM 661 O O . THR A 1 85 ? -10.070 -8.367 0.090 1.00 98.38 85 THR A O 1
ATOM 664 N N . ILE A 1 86 ? -8.879 -10.264 -0.160 1.00 98.50 86 ILE A N 1
ATOM 665 C CA . ILE A 1 86 ? -7.782 -9.660 -0.910 1.00 98.50 86 ILE A CA 1
ATOM 666 C C . ILE A 1 86 ? -7.655 -10.369 -2.249 1.00 98.50 86 ILE A C 1
ATOM 668 O O . ILE A 1 86 ? -7.681 -11.594 -2.321 1.00 98.50 86 ILE A O 1
ATOM 672 N N . VAL A 1 87 ? -7.484 -9.595 -3.319 1.00 98.25 87 VAL A N 1
ATOM 673 C CA . VAL A 1 87 ? -7.086 -10.128 -4.624 1.00 98.25 87 VAL A CA 1
ATOM 674 C C . VAL A 1 87 ? -5.678 -9.639 -4.926 1.00 98.25 87 VAL A C 1
ATOM 676 O O . VAL A 1 87 ? -5.459 -8.475 -5.264 1.00 98.25 87 VAL A O 1
ATOM 679 N N . ALA A 1 88 ? -4.712 -10.540 -4.784 1.00 98.38 88 ALA A N 1
ATOM 680 C CA . ALA A 1 88 ? -3.316 -10.271 -5.080 1.00 98.38 88 ALA A CA 1
ATOM 681 C C . ALA A 1 88 ? -3.039 -10.495 -6.573 1.00 98.38 88 ALA A C 1
ATOM 683 O O . ALA A 1 88 ? -3.392 -11.543 -7.117 1.00 98.38 88 ALA A O 1
ATOM 684 N N . LEU A 1 89 ? -2.399 -9.532 -7.234 1.00 97.94 89 LEU A N 1
ATOM 685 C CA . LEU A 1 89 ? -2.087 -9.554 -8.664 1.00 97.94 89 LEU A CA 1
ATOM 686 C C . LEU A 1 89 ? -0.586 -9.758 -8.870 1.00 97.94 89 LEU A C 1
ATOM 688 O O . LEU A 1 89 ? 0.221 -8.993 -8.347 1.00 97.94 89 LEU A O 1
ATOM 692 N N . ASP A 1 90 ? -0.197 -10.779 -9.631 1.00 97.00 90 ASP A N 1
ATOM 693 C CA . ASP A 1 90 ? 1.208 -11.031 -9.961 1.00 97.00 90 ASP A CA 1
ATOM 694 C C . ASP A 1 90 ? 1.685 -10.055 -11.043 1.00 97.00 90 ASP A C 1
ATOM 696 O O . ASP A 1 90 ? 1.406 -10.233 -12.231 1.00 97.00 90 ASP A O 1
ATOM 700 N N . MET A 1 91 ? 2.361 -8.985 -10.620 1.00 96.25 91 MET A N 1
ATOM 701 C CA . MET A 1 91 ? 2.804 -7.917 -11.514 1.00 96.25 91 MET A CA 1
ATOM 702 C C . MET A 1 91 ? 4.138 -8.273 -12.184 1.00 96.25 91 MET A C 1
ATOM 704 O O . MET A 1 91 ? 5.056 -8.764 -11.506 1.00 96.25 91 MET A O 1
ATOM 708 N N . PRO A 1 92 ? 4.320 -7.940 -13.479 1.00 92.50 92 PRO A N 1
ATOM 709 C CA . PRO A 1 92 ? 5.606 -8.073 -14.151 1.00 92.50 92 PRO A CA 1
ATOM 710 C C . PRO A 1 92 ? 6.721 -7.329 -13.404 1.00 92.50 92 PRO A C 1
ATOM 712 O O . PRO A 1 92 ? 6.563 -6.175 -13.008 1.00 92.50 92 PRO A O 1
ATOM 715 N N . LYS A 1 93 ? 7.884 -7.969 -13.241 1.00 86.12 93 LYS A N 1
ATOM 716 C CA . LYS A 1 93 ? 9.056 -7.364 -12.585 1.00 86.12 93 LYS A CA 1
ATOM 717 C C . LYS A 1 93 ? 9.869 -6.557 -13.593 1.00 86.12 93 LYS A C 1
ATOM 719 O O . LYS A 1 93 ? 10.905 -7.001 -14.082 1.00 86.12 93 LYS A O 1
ATOM 724 N N . ALA A 1 94 ? 9.319 -5.418 -13.996 1.00 82.06 94 ALA A N 1
ATOM 725 C CA . ALA A 1 94 ? 9.984 -4.494 -14.900 1.00 82.06 94 ALA A CA 1
ATOM 726 C C . ALA A 1 94 ? 9.701 -3.050 -14.493 1.00 82.06 94 ALA A C 1
ATOM 728 O O . ALA A 1 94 ? 8.635 -2.735 -13.970 1.00 82.06 94 ALA A O 1
ATOM 729 N N . ARG A 1 95 ? 10.641 -2.148 -14.805 1.00 73.19 95 ARG A N 1
ATOM 730 C CA . ARG A 1 95 ? 10.591 -0.733 -14.393 1.00 73.19 95 ARG A CA 1
ATOM 731 C C . ARG A 1 95 ? 9.288 -0.022 -14.787 1.00 73.19 95 ARG A C 1
ATOM 733 O O . ARG A 1 95 ? 8.861 0.876 -14.074 1.00 73.19 95 ARG A O 1
ATOM 740 N N . ALA A 1 96 ? 8.678 -0.410 -15.907 1.00 78.62 96 ALA A N 1
ATOM 741 C CA . ALA A 1 96 ? 7.416 0.162 -16.377 1.00 78.62 96 ALA A CA 1
ATOM 742 C C . ALA A 1 96 ? 6.196 -0.207 -15.503 1.00 78.62 96 ALA A C 1
ATOM 744 O O . ALA A 1 96 ? 5.162 0.433 -15.633 1.00 78.62 96 ALA A O 1
ATOM 745 N N . PHE A 1 97 ? 6.317 -1.200 -14.615 1.00 86.19 97 PHE A N 1
ATOM 746 C CA . PHE A 1 97 ? 5.247 -1.742 -13.767 1.00 86.19 97 PHE A CA 1
ATOM 747 C C . PHE A 1 97 ? 5.633 -1.647 -12.285 1.00 86.19 97 PHE A C 1
ATOM 749 O O . PHE A 1 97 ? 5.622 -2.635 -11.550 1.00 86.19 97 PHE A O 1
ATOM 756 N N . MET A 1 98 ? 6.065 -0.458 -11.855 1.00 89.50 98 MET A N 1
ATOM 757 C CA . MET A 1 98 ? 6.610 -0.266 -10.508 1.00 89.50 98 MET A CA 1
ATOM 758 C C . MET A 1 98 ? 5.582 -0.491 -9.394 1.00 89.50 98 MET A C 1
ATOM 760 O O . MET A 1 98 ? 5.956 -1.025 -8.351 1.00 89.50 98 MET A O 1
ATOM 764 N N . HIS A 1 99 ? 4.324 -0.115 -9.640 1.00 95.69 99 HIS A N 1
ATOM 765 C CA . HIS A 1 99 ? 3.192 -0.236 -8.722 1.00 95.69 99 HIS A CA 1
ATOM 766 C C . HIS A 1 99 ? 1.896 -0.500 -9.494 1.00 95.69 99 HIS A C 1
ATOM 768 O O . HIS A 1 99 ? 1.797 -0.140 -10.671 1.00 95.69 99 HIS A O 1
ATOM 774 N N . LEU A 1 100 ? 0.900 -1.102 -8.843 1.00 97.00 100 LEU A N 1
ATOM 775 C CA . LEU A 1 100 ? -0.412 -1.358 -9.441 1.00 97.00 100 LEU A CA 1
ATOM 776 C C . LEU A 1 100 ? -1.121 -0.074 -9.898 1.00 97.00 100 LEU A C 1
ATOM 778 O O . LEU A 1 100 ? -1.606 -0.033 -11.027 1.00 97.00 100 LEU A O 1
ATOM 782 N N . ASP A 1 101 ? -1.134 0.973 -9.071 1.00 96.56 101 ASP A N 1
ATOM 783 C CA . ASP A 1 101 ? -1.800 2.252 -9.360 1.00 96.56 101 ASP A CA 1
ATOM 784 C C . ASP A 1 101 ? -1.317 2.919 -10.660 1.00 96.56 101 ASP A C 1
ATOM 786 O O . ASP A 1 101 ? -2.112 3.501 -11.397 1.00 96.56 101 ASP A O 1
ATOM 790 N N . THR A 1 102 ? -0.035 2.766 -11.005 1.00 94.81 102 THR A N 1
ATOM 791 C CA . THR A 1 102 ? 0.548 3.334 -12.232 1.00 94.81 102 THR A CA 1
ATOM 792 C C . THR A 1 102 ? -0.002 2.724 -13.519 1.00 94.81 102 THR A C 1
ATOM 794 O O . THR A 1 102 ? 0.132 3.317 -14.591 1.00 94.81 102 THR A O 1
ATOM 797 N N . VAL A 1 103 ? -0.606 1.538 -13.433 1.00 95.38 103 VAL A N 1
ATOM 798 C CA . VAL A 1 103 ? -1.083 0.782 -14.596 1.00 95.38 103 VAL A CA 1
ATOM 799 C C . VAL A 1 103 ? -2.531 0.340 -14.483 1.00 95.38 103 VAL A C 1
ATOM 801 O O . VAL A 1 103 ? -3.084 -0.139 -15.472 1.00 95.38 103 VAL A O 1
ATOM 804 N N . MET A 1 104 ? -3.161 0.507 -13.325 1.00 96.62 104 MET A N 1
ATOM 805 C CA . MET A 1 104 ? -4.581 0.268 -13.144 1.00 96.62 104 MET A CA 1
ATOM 806 C C . MET A 1 104 ? -5.126 1.085 -11.972 1.00 96.62 104 MET A C 1
ATOM 808 O O . MET A 1 104 ? -4.570 1.051 -10.882 1.00 96.62 104 MET A O 1
ATOM 812 N N . THR A 1 105 ? -6.238 1.792 -12.163 1.00 97.06 105 THR A N 1
ATOM 813 C CA . THR A 1 105 ? -6.900 2.553 -11.089 1.00 97.06 105 THR A CA 1
ATOM 814 C C . THR A 1 105 ? -8.414 2.434 -11.222 1.00 97.06 105 THR A C 1
ATOM 816 O O . THR A 1 105 ? -8.956 2.584 -12.316 1.00 97.06 105 THR A O 1
ATOM 819 N N . MET A 1 106 ? -9.102 2.172 -10.109 1.00 97.69 106 MET A N 1
ATOM 820 C CA . MET A 1 106 ? -10.566 2.188 -10.050 1.00 97.69 106 MET A CA 1
ATOM 821 C C . MET A 1 106 ? -11.055 3.634 -10.128 1.00 97.69 106 MET A C 1
ATOM 823 O O . MET A 1 106 ? -10.623 4.466 -9.332 1.00 97.69 106 MET A O 1
ATOM 827 N N . ILE A 1 107 ? -11.932 3.937 -11.083 1.00 97.56 107 ILE A N 1
ATOM 828 C CA . ILE A 1 107 ? -12.490 5.286 -11.269 1.00 97.56 107 ILE A CA 1
ATOM 829 C C . ILE A 1 107 ? -13.989 5.358 -10.975 1.00 97.56 107 ILE A C 1
ATOM 831 O O . ILE A 1 107 ? -14.496 6.447 -10.725 1.00 97.56 107 ILE A O 1
ATOM 835 N N . ASP A 1 108 ? -14.678 4.215 -10.980 1.00 96.38 108 ASP A N 1
ATOM 836 C CA . ASP A 1 108 ? -16.075 4.076 -10.562 1.00 96.38 108 ASP A CA 1
ATOM 837 C C . ASP A 1 108 ? -16.336 2.641 -10.063 1.00 96.38 108 ASP A C 1
ATOM 839 O O . ASP A 1 108 ? -15.473 1.772 -10.201 1.00 96.38 108 ASP A O 1
ATOM 843 N N . GLY A 1 109 ? -17.518 2.382 -9.496 1.00 93.19 109 GLY A N 1
ATOM 844 C CA . GLY A 1 109 ? -17.922 1.117 -8.867 1.00 93.19 109 GLY A CA 1
ATOM 845 C C . GLY A 1 109 ? -17.703 -0.142 -9.713 1.00 93.19 109 GLY A C 1
ATOM 846 O O . GLY A 1 109 ? -17.464 -1.215 -9.162 1.00 93.19 109 GLY A O 1
ATOM 847 N N . ASP A 1 110 ? -17.750 -0.013 -11.035 1.00 94.75 110 ASP A N 1
ATOM 848 C CA . ASP A 1 110 ? -17.560 -1.090 -12.009 1.00 94.75 110 ASP A CA 1
ATOM 849 C C . ASP A 1 110 ? -16.487 -0.774 -13.067 1.00 94.75 110 ASP A C 1
ATOM 851 O O . ASP A 1 110 ? -16.293 -1.549 -14.005 1.00 94.75 110 ASP A O 1
ATOM 855 N N . THR A 1 111 ? -15.773 0.349 -12.925 1.00 97.19 111 THR A N 1
ATOM 856 C CA . THR A 1 111 ? -14.923 0.889 -13.988 1.00 97.19 111 THR A CA 1
ATOM 857 C C . THR A 1 111 ? -13.494 1.124 -13.508 1.00 97.19 111 THR A C 1
ATOM 859 O O . THR A 1 111 ? -13.239 1.811 -12.517 1.00 97.19 111 THR A O 1
ATOM 862 N N . PHE A 1 112 ? -12.539 0.604 -14.280 1.00 97.38 112 PHE A N 1
ATOM 863 C CA . PHE A 1 112 ? -11.106 0.797 -14.077 1.00 97.38 112 PHE A CA 1
ATOM 864 C C . PHE A 1 112 ? -10.475 1.433 -15.314 1.00 97.38 112 PHE A C 1
ATOM 866 O O . PHE A 1 112 ? -10.797 1.075 -16.447 1.00 97.38 112 PHE A O 1
ATOM 873 N N . THR A 1 113 ? -9.523 2.339 -15.101 1.00 97.50 113 THR A N 1
ATOM 874 C CA . THR A 1 113 ? -8.542 2.685 -16.133 1.00 97.50 113 THR A CA 1
ATOM 875 C C . THR A 1 113 ? -7.419 1.658 -16.091 1.00 97.50 113 THR A C 1
ATOM 877 O O . THR A 1 113 ? -7.006 1.241 -15.011 1.00 97.50 113 THR A O 1
ATOM 880 N N . GLN A 1 114 ? -6.939 1.226 -17.258 1.00 95.62 114 GLN A N 1
ATOM 881 C CA . GLN A 1 114 ? -5.857 0.251 -17.377 1.00 95.62 114 GLN A CA 1
ATOM 882 C C . GLN A 1 114 ? -4.849 0.714 -18.431 1.00 95.62 114 GLN A C 1
ATOM 884 O O . GLN A 1 114 ? -5.223 1.134 -19.528 1.00 95.62 114 GLN A O 1
ATOM 889 N N . TYR A 1 115 ? -3.560 0.605 -18.120 1.00 94.75 115 TYR A N 1
ATOM 890 C CA . TYR A 1 115 ? -2.503 0.763 -19.107 1.00 94.75 115 TYR A CA 1
ATOM 891 C C . TYR A 1 115 ? -2.604 -0.354 -20.148 1.00 94.75 115 TYR A C 1
ATOM 893 O O . TYR A 1 115 ? -2.545 -1.537 -19.812 1.00 94.75 115 TYR A O 1
ATOM 901 N N . ALA A 1 116 ? -2.697 0.021 -21.425 1.00 93.50 116 ALA A N 1
ATOM 902 C CA . ALA A 1 116 ? -2.902 -0.922 -22.525 1.00 93.50 116 ALA A CA 1
ATOM 903 C C . ALA A 1 116 ? -1.842 -2.042 -22.593 1.00 93.50 116 ALA A C 1
ATOM 905 O O . ALA A 1 116 ? -2.131 -3.133 -23.076 1.00 93.50 116 ALA A O 1
ATOM 906 N N . GLY A 1 117 ? -0.623 -1.791 -22.098 1.00 92.12 117 GLY A N 1
ATOM 907 C CA . GLY A 1 117 ? 0.461 -2.775 -22.070 1.00 92.12 117 GLY A CA 1
ATOM 908 C C . GLY A 1 117 ? 0.462 -3.727 -20.868 1.00 92.12 117 GLY A C 1
ATOM 909 O O . GLY A 1 117 ? 1.359 -4.560 -20.793 1.00 92.12 117 GLY A O 1
ATOM 910 N N . LEU A 1 118 ? -0.485 -3.617 -19.926 1.00 92.38 118 LEU A N 1
ATOM 911 C CA . LEU A 1 118 ? -0.530 -4.484 -18.740 1.00 92.38 118 LEU A CA 1
ATOM 912 C C . LEU A 1 118 ? -0.953 -5.920 -19.079 1.00 92.38 118 LEU A C 1
ATOM 914 O O . LEU A 1 118 ? -0.396 -6.874 -18.542 1.00 92.38 118 LEU A O 1
ATOM 918 N N . GLY A 1 119 ? -1.921 -6.068 -19.988 1.00 92.00 119 GLY A N 1
ATOM 919 C CA . GLY A 1 119 ? -2.512 -7.362 -20.318 1.00 92.00 119 GLY A CA 1
ATOM 920 C C . GLY A 1 119 ? -3.255 -8.004 -19.139 1.00 92.00 119 GLY A C 1
ATOM 921 O O . GLY A 1 119 ? -3.652 -7.336 -18.184 1.00 92.00 119 GLY A O 1
ATOM 922 N N . MET A 1 120 ? -3.467 -9.318 -19.227 1.00 94.38 120 MET A N 1
ATOM 923 C CA . MET A 1 120 ? -4.078 -10.102 -18.151 1.00 94.38 120 MET A CA 1
ATOM 924 C C . MET A 1 120 ? -3.020 -10.538 -17.141 1.00 94.38 120 MET A C 1
ATOM 926 O O . MET A 1 120 ? -1.970 -11.057 -17.521 1.00 94.38 120 MET A O 1
ATOM 930 N N . LEU A 1 121 ? -3.330 -10.386 -15.856 1.00 95.38 121 LEU A N 1
ATOM 931 C CA . LEU A 1 121 ? -2.462 -10.803 -14.759 1.00 95.38 121 LEU A CA 1
ATOM 932 C C . LEU A 1 121 ? -2.988 -12.076 -14.106 1.00 95.38 121 LEU A C 1
ATOM 934 O O . LEU A 1 121 ? -4.198 -12.299 -14.022 1.00 95.38 121 LEU A O 1
ATOM 938 N N . ARG A 1 122 ? -2.071 -12.892 -13.585 1.00 97.56 122 ARG A N 1
ATOM 939 C CA . ARG A 1 122 ? -2.445 -13.969 -12.672 1.00 97.56 122 ARG A CA 1
ATOM 940 C C . ARG A 1 122 ? -2.892 -13.353 -11.349 1.00 97.56 122 ARG A C 1
ATOM 942 O O . ARG A 1 122 ? -2.195 -12.498 -10.806 1.00 97.56 122 ARG A O 1
ATOM 949 N N . SER A 1 123 ? -4.024 -13.813 -10.831 1.00 97.31 123 SER A N 1
ATOM 950 C CA . SER A 1 123 ? -4.561 -13.374 -9.548 1.00 97.31 123 SER A CA 1
ATOM 951 C C . SER A 1 123 ? -4.656 -14.519 -8.542 1.00 97.31 123 SER A C 1
ATOM 953 O O . SER A 1 123 ? -4.747 -15.694 -8.910 1.00 97.31 123 SER A O 1
ATOM 955 N N . TYR A 1 124 ? -4.632 -14.154 -7.264 1.00 98.00 124 TYR A N 1
ATOM 956 C CA . TYR A 1 124 ? -4.836 -15.044 -6.128 1.00 98.00 124 TYR A CA 1
ATOM 957 C C . TYR A 1 124 ? -5.826 -14.379 -5.177 1.00 98.00 124 TYR A C 1
ATOM 959 O O . TYR A 1 124 ? -5.645 -13.215 -4.823 1.00 98.00 124 TYR A O 1
ATOM 967 N N . THR A 1 125 ? -6.865 -15.102 -4.779 1.00 97.94 125 THR A N 1
ATOM 968 C CA . THR A 1 125 ? -7.833 -14.624 -3.789 1.00 97.94 125 THR A CA 1
ATOM 969 C C . THR A 1 125 ? -7.483 -15.210 -2.430 1.00 97.94 125 THR A C 1
ATOM 971 O O . THR A 1 125 ? -7.300 -16.424 -2.323 1.00 97.94 125 THR A O 1
ATOM 974 N N . ILE A 1 126 ? -7.372 -14.336 -1.433 1.00 95.69 126 ILE A N 1
ATOM 975 C CA . ILE A 1 126 ? -7.100 -14.647 -0.026 1.00 95.69 126 ILE A CA 1
ATOM 976 C C . ILE A 1 126 ? -8.341 -14.292 0.786 1.00 95.69 126 ILE A C 1
ATOM 978 O O . ILE A 1 126 ? -8.890 -13.183 0.552 1.00 95.69 126 ILE A O 1
#